Pro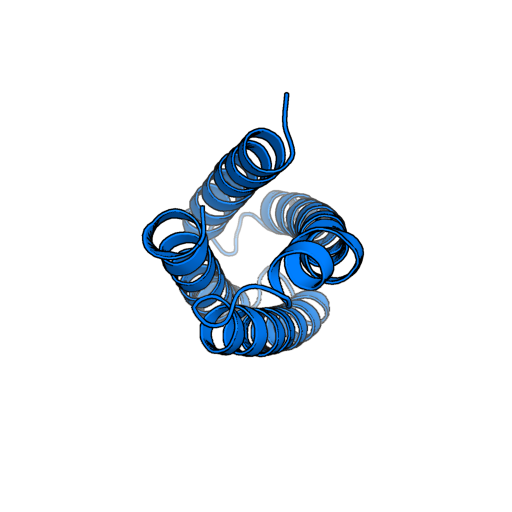tein AF-A0A951KFS7-F1 (afdb_monomer_lite)

Structure (mmCIF, N/CA/C/O backbone):
data_AF-A0A951KFS7-F1
#
_entry.id   AF-A0A951KFS7-F1
#
loop_
_atom_site.group_PDB
_atom_site.id
_atom_site.type_symbol
_atom_site.label_atom_id
_atom_site.label_alt_id
_atom_site.label_comp_id
_atom_site.label_asym_id
_atom_site.label_entity_id
_atom_site.label_seq_id
_atom_site.pdbx_PDB_ins_code
_atom_site.Cartn_x
_atom_site.Cartn_y
_atom_site.Cartn_z
_atom_site.occupancy
_atom_site.B_iso_or_equiv
_atom_site.auth_seq_id
_atom_site.auth_comp_id
_atom_site.auth_asym_id
_atom_site.auth_atom_id
_atom_site.pdbx_PDB_model_num
ATOM 1 N N . MET A 1 1 ? 5.555 2.513 22.671 1.00 75.31 1 MET A N 1
ATOM 2 C CA . MET A 1 1 ? 4.870 2.499 21.369 1.00 75.31 1 MET A CA 1
ATOM 3 C C . MET A 1 1 ? 3.472 1.955 21.608 1.00 75.31 1 MET A C 1
ATOM 5 O O . MET A 1 1 ? 3.363 0.971 22.332 1.00 75.31 1 MET A O 1
ATOM 9 N N . ASN A 1 2 ? 2.435 2.657 21.151 1.00 93.38 2 ASN A N 1
ATOM 10 C CA . ASN A 1 2 ? 1.045 2.177 21.176 1.00 93.38 2 ASN A CA 1
ATOM 11 C C . ASN A 1 2 ? 0.629 1.756 19.751 1.00 93.38 2 ASN A C 1
ATOM 13 O O . ASN A 1 2 ? 1.426 1.941 18.834 1.00 93.38 2 ASN A O 1
ATOM 17 N N . ALA 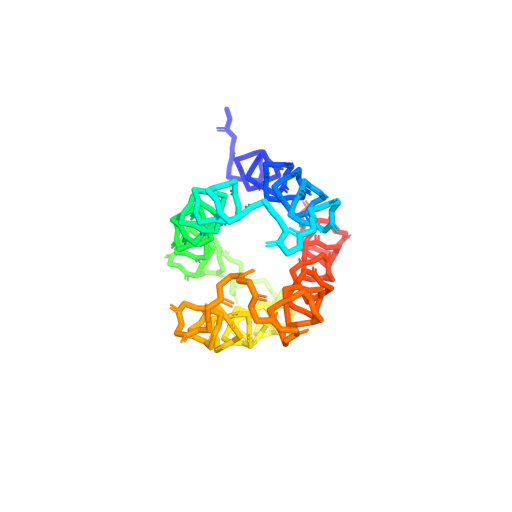A 1 3 ? -0.578 1.202 19.583 1.00 93.25 3 ALA A N 1
ATOM 18 C CA . ALA A 1 3 ? -1.064 0.718 18.285 1.00 93.25 3 ALA A CA 1
ATOM 19 C C . ALA A 1 3 ? -1.029 1.811 17.203 1.00 93.25 3 ALA A C 1
ATOM 21 O O . ALA A 1 3 ? -0.396 1.615 16.181 1.00 93.25 3 ALA A O 1
ATOM 22 N N . ILE A 1 4 ? -1.569 3.001 17.487 1.00 95.56 4 ILE A N 1
ATOM 23 C CA . ILE A 1 4 ? -1.581 4.130 16.537 1.00 95.56 4 ILE A CA 1
ATOM 24 C C . ILE A 1 4 ? -0.164 4.543 16.112 1.00 95.56 4 ILE A C 1
ATOM 26 O O . ILE A 1 4 ? 0.075 4.840 14.952 1.00 95.56 4 ILE A O 1
ATOM 30 N N . THR A 1 5 ? 0.799 4.565 17.041 1.00 97.62 5 THR A N 1
ATOM 31 C CA . THR A 1 5 ? 2.195 4.888 16.689 1.00 97.62 5 THR A CA 1
ATOM 32 C C . THR A 1 5 ? 2.787 3.826 15.766 1.00 97.62 5 THR A C 1
ATOM 34 O O . THR A 1 5 ? 3.541 4.173 14.872 1.00 97.62 5 THR A O 1
ATOM 37 N N . LEU A 1 6 ? 2.460 2.549 15.989 1.00 97.69 6 LEU A N 1
ATOM 38 C CA . LEU A 1 6 ? 2.915 1.458 15.132 1.00 97.69 6 LEU A CA 1
ATOM 39 C C . LEU A 1 6 ? 2.315 1.580 13.724 1.00 97.69 6 LEU A C 1
ATOM 41 O O . LEU A 1 6 ? 3.075 1.548 12.768 1.00 97.69 6 LEU A O 1
ATOM 45 N N . LEU A 1 7 ? 1.002 1.802 13.608 1.00 98.19 7 LEU A N 1
ATOM 46 C CA . LEU A 1 7 ? 0.323 1.929 12.312 1.00 98.19 7 LEU A CA 1
ATOM 47 C C . LEU A 1 7 ? 0.830 3.139 11.516 1.00 98.19 7 LEU A C 1
ATOM 49 O O . LEU A 1 7 ? 1.175 3.005 10.350 1.00 98.19 7 LEU A O 1
ATOM 53 N N . LYS A 1 8 ? 1.025 4.296 12.167 1.00 98.44 8 LYS A N 1
ATOM 54 C CA . LYS A 1 8 ? 1.643 5.468 11.514 1.00 98.44 8 LYS A CA 1
ATOM 55 C C . LYS A 1 8 ? 3.084 5.211 11.060 1.00 98.44 8 LYS A C 1
ATOM 57 O O . LYS A 1 8 ? 3.483 5.676 9.995 1.00 98.44 8 LYS A O 1
ATOM 62 N N . ASP A 1 9 ? 3.869 4.468 11.843 1.00 98.38 9 ASP A N 1
ATOM 63 C CA . ASP A 1 9 ? 5.227 4.084 11.439 1.00 98.38 9 ASP A CA 1
ATOM 64 C C . ASP A 1 9 ? 5.206 3.135 10.219 1.00 98.38 9 ASP A C 1
ATOM 66 O O . ASP A 1 9 ? 6.111 3.208 9.382 1.00 98.38 9 ASP A O 1
ATOM 70 N N . ASP A 1 10 ? 4.200 2.262 10.102 1.00 98.50 10 ASP A N 1
ATOM 71 C CA . ASP A 1 10 ? 4.000 1.396 8.934 1.00 98.50 10 ASP A CA 1
ATOM 72 C C . ASP A 1 10 ? 3.546 2.215 7.711 1.00 98.50 10 ASP A C 1
ATOM 74 O O . ASP A 1 10 ? 4.159 2.099 6.645 1.00 98.50 10 ASP A O 1
ATOM 78 N N . HIS A 1 11 ? 2.597 3.146 7.877 1.00 98.75 11 HIS A N 1
ATOM 79 C CA . HIS A 1 11 ? 2.176 4.093 6.834 1.00 98.75 11 HIS A CA 1
ATOM 80 C C . HIS A 1 11 ? 3.352 4.865 6.238 1.00 98.75 11 HIS A C 1
ATOM 82 O O . HIS A 1 11 ? 3.489 4.962 5.017 1.00 98.75 11 HIS A O 1
ATOM 88 N N . ASP A 1 12 ? 4.237 5.398 7.082 1.00 98.62 12 ASP A N 1
ATOM 89 C CA . ASP A 1 12 ? 5.418 6.137 6.632 1.00 98.62 12 ASP A CA 1
ATOM 90 C C . ASP A 1 12 ? 6.362 5.260 5.790 1.00 98.62 12 ASP A C 1
ATOM 92 O O . ASP A 1 12 ? 6.952 5.725 4.804 1.00 98.62 12 ASP A O 1
ATOM 96 N N . ARG A 1 13 ? 6.506 3.975 6.144 1.00 98.50 13 ARG A N 1
ATOM 97 C CA . ARG A 1 13 ? 7.305 3.019 5.358 1.00 98.50 13 ARG A CA 1
ATOM 98 C C . ARG A 1 13 ? 6.644 2.707 4.025 1.00 98.50 13 ARG A C 1
ATOM 100 O O . ARG A 1 13 ? 7.333 2.747 3.002 1.00 98.50 13 ARG A O 1
ATOM 107 N N . VAL A 1 14 ? 5.340 2.441 4.030 1.00 98.62 14 VAL A N 1
ATOM 108 C CA . VAL A 1 14 ? 4.551 2.155 2.826 1.00 98.62 14 VAL A CA 1
ATOM 109 C C . VAL A 1 14 ? 4.599 3.342 1.867 1.00 98.62 14 VAL A C 1
ATOM 111 O O . VAL A 1 14 ? 5.053 3.177 0.734 1.00 98.62 14 VAL A O 1
ATOM 114 N N . LYS A 1 15 ? 4.291 4.562 2.328 1.00 98.75 15 LYS A N 1
ATOM 115 C CA . LYS A 1 15 ? 4.386 5.801 1.528 1.00 98.75 15 LYS A CA 1
ATOM 116 C C . LYS A 1 15 ? 5.763 5.972 0.889 1.00 98.75 15 LYS A C 1
ATOM 118 O O . LYS A 1 15 ? 5.871 6.332 -0.284 1.00 98.75 15 LYS A O 1
ATOM 123 N N . LYS A 1 16 ? 6.838 5.673 1.627 1.00 98.62 16 LYS A N 1
ATOM 124 C CA . LYS A 1 16 ? 8.203 5.738 1.089 1.00 98.62 16 LYS A CA 1
ATOM 125 C C . LYS A 1 16 ? 8.438 4.717 -0.031 1.00 98.62 16 LYS A C 1
ATOM 127 O O . LYS A 1 16 ? 9.026 5.082 -1.048 1.00 98.62 16 LYS A O 1
ATOM 132 N N . MET A 1 17 ? 7.999 3.469 0.141 1.00 98.69 17 MET A N 1
ATOM 133 C CA . MET A 1 17 ? 8.114 2.435 -0.898 1.00 98.69 17 MET A CA 1
ATOM 134 C C . MET A 1 17 ? 7.266 2.773 -2.128 1.00 98.69 17 MET A C 1
ATOM 136 O O . MET A 1 17 ? 7.723 2.589 -3.254 1.00 98.69 17 MET A O 1
ATOM 140 N N . LEU A 1 18 ? 6.064 3.320 -1.934 1.00 98.69 18 LEU A N 1
ATOM 141 C CA . LEU A 1 18 ? 5.196 3.766 -3.023 1.00 98.69 18 LEU A CA 1
ATOM 142 C C . LEU A 1 18 ? 5.836 4.898 -3.835 1.00 98.69 18 LEU A C 1
ATOM 144 O O . LEU A 1 18 ? 5.841 4.842 -5.066 1.00 98.69 18 LEU A O 1
ATOM 148 N N . ALA A 1 19 ? 6.432 5.885 -3.162 1.00 98.50 19 ALA A N 1
ATOM 149 C CA . ALA A 1 19 ? 7.169 6.960 -3.822 1.00 98.50 19 ALA A CA 1
ATOM 150 C C . ALA A 1 19 ? 8.373 6.424 -4.617 1.00 98.50 19 ALA A C 1
ATOM 152 O O . ALA A 1 19 ? 8.546 6.779 -5.782 1.00 98.50 19 ALA A O 1
ATOM 153 N N . GLU A 1 20 ? 9.169 5.522 -4.030 1.00 98.25 20 GLU A N 1
ATOM 154 C CA . GLU A 1 20 ? 10.299 4.894 -4.728 1.00 98.25 20 GLU A CA 1
ATOM 155 C C . GLU A 1 20 ? 9.834 4.093 -5.955 1.00 98.25 20 GLU A C 1
ATOM 157 O O . GLU A 1 20 ? 10.432 4.203 -7.026 1.00 98.25 20 GLU A O 1
ATOM 162 N N . GLY A 1 21 ? 8.740 3.335 -5.828 1.00 97.81 21 GLY A N 1
ATOM 163 C CA . GLY A 1 21 ? 8.154 2.551 -6.913 1.00 97.81 21 GLY A CA 1
ATOM 164 C C . GLY A 1 21 ? 7.661 3.411 -8.079 1.00 97.81 21 GLY A C 1
ATOM 165 O O . GLY A 1 21 ? 7.930 3.078 -9.237 1.00 97.81 21 GLY A O 1
ATOM 166 N N . GLU A 1 22 ? 7.009 4.541 -7.795 1.00 97.12 22 GLU A N 1
ATOM 167 C CA . GLU A 1 22 ? 6.516 5.481 -8.814 1.00 97.12 22 GLU A CA 1
ATOM 168 C C . GLU A 1 22 ? 7.654 6.135 -9.616 1.00 97.12 22 GLU A C 1
ATOM 170 O O . GLU A 1 22 ? 7.515 6.353 -10.822 1.00 97.12 22 GLU A O 1
ATOM 175 N N . GLU A 1 23 ? 8.799 6.402 -8.983 1.00 97.31 23 GLU A N 1
ATOM 176 C CA . GLU A 1 23 ? 9.970 6.992 -9.646 1.00 97.31 23 GLU A CA 1
ATOM 177 C C . GLU A 1 23 ? 10.716 6.002 -10.564 1.00 97.31 23 GLU A C 1
ATOM 179 O O . GLU A 1 23 ? 11.561 6.404 -11.376 1.00 97.31 23 GLU A O 1
ATOM 184 N N . THR A 1 24 ? 10.422 4.701 -10.468 1.00 97.69 24 THR A N 1
ATOM 185 C CA . THR A 1 24 ? 11.079 3.684 -11.297 1.00 97.69 24 THR A CA 1
ATOM 186 C C . THR A 1 24 ? 10.634 3.719 -12.762 1.00 97.69 24 THR A C 1
ATOM 188 O O . THR A 1 24 ? 9.518 4.094 -13.116 1.00 97.69 24 THR A O 1
ATOM 191 N N . THR A 1 25 ? 11.489 3.200 -13.645 1.00 96.31 25 THR A N 1
ATOM 192 C CA . THR A 1 25 ? 11.169 2.971 -15.067 1.00 96.31 25 THR A CA 1
ATOM 193 C C . THR A 1 25 ? 11.153 1.478 -15.386 1.00 96.31 25 THR A C 1
ATOM 195 O O . THR A 1 25 ? 11.617 0.670 -14.584 1.00 96.31 25 THR A O 1
ATOM 198 N N . ASP A 1 26 ? 10.663 1.110 -16.569 1.00 94.44 26 ASP A N 1
ATOM 199 C CA . ASP A 1 26 ? 10.689 -0.261 -17.108 1.00 94.44 26 ASP A CA 1
ATOM 200 C C . ASP A 1 26 ? 12.093 -0.903 -17.108 1.00 94.44 26 ASP A C 1
ATOM 202 O O . ASP A 1 26 ? 12.232 -2.119 -17.045 1.00 94.44 26 ASP A O 1
ATOM 206 N N . ARG A 1 27 ? 13.160 -0.096 -17.092 1.00 96.75 27 ARG A N 1
ATOM 207 C CA . ARG A 1 27 ? 14.556 -0.560 -16.986 1.00 96.75 27 ARG A CA 1
ATOM 208 C C . ARG A 1 27 ? 14.963 -1.017 -15.586 1.00 96.75 27 ARG A C 1
ATOM 210 O O . ARG A 1 27 ? 16.047 -1.578 -15.429 1.00 96.75 27 ARG A O 1
ATOM 217 N N . ALA A 1 28 ? 14.155 -0.737 -14.568 1.00 97.38 28 ALA A N 1
ATOM 218 C CA . ALA A 1 28 ? 14.457 -1.009 -13.166 1.00 97.38 28 ALA A CA 1
ATOM 219 C C . ALA A 1 28 ? 13.871 -2.353 -12.693 1.00 97.38 28 ALA A C 1
ATOM 221 O O . ALA A 1 28 ? 13.427 -2.457 -11.554 1.00 97.38 28 ALA A O 1
ATOM 222 N N . GLU A 1 29 ? 13.884 -3.380 -13.550 1.00 98.00 29 GLU A N 1
ATOM 223 C CA . GLU A 1 29 ? 13.280 -4.704 -13.313 1.00 98.00 29 GLU A CA 1
ATOM 224 C C . GLU A 1 29 ? 13.616 -5.277 -11.927 1.00 98.00 29 GLU A C 1
ATOM 226 O O . GLU A 1 29 ? 12.724 -5.613 -11.148 1.00 98.00 29 GLU A O 1
ATOM 231 N N . LYS A 1 30 ? 14.909 -5.314 -11.576 1.00 98.25 30 LYS A N 1
ATOM 232 C CA . LYS A 1 30 ? 15.361 -5.824 -10.277 1.00 98.25 30 LYS A CA 1
ATOM 233 C C . LYS A 1 30 ? 14.792 -5.009 -9.110 1.00 98.25 30 LYS A C 1
ATOM 235 O O . LYS A 1 30 ? 14.270 -5.592 -8.166 1.00 98.25 30 LYS A O 1
ATOM 240 N N . THR A 1 31 ? 14.876 -3.681 -9.188 1.00 98.19 31 THR A N 1
ATOM 241 C CA . THR A 1 31 ? 14.373 -2.778 -8.144 1.00 98.19 31 THR A CA 1
ATOM 242 C C . THR A 1 31 ? 12.867 -2.922 -7.972 1.00 98.19 31 THR A C 1
ATOM 244 O O . THR A 1 31 ? 12.416 -3.088 -6.847 1.00 98.19 31 THR A O 1
ATOM 247 N N . ARG A 1 32 ? 12.090 -2.935 -9.065 1.00 98.44 32 ARG A N 1
ATOM 248 C CA . ARG A 1 32 ? 10.633 -3.136 -9.015 1.00 98.44 32 ARG A CA 1
ATOM 249 C C . ARG A 1 32 ? 10.265 -4.472 -8.385 1.00 98.44 32 ARG A C 1
ATOM 251 O O . ARG A 1 32 ? 9.373 -4.512 -7.550 1.00 98.44 32 ARG A O 1
ATOM 258 N N . THR A 1 33 ? 10.975 -5.538 -8.749 1.00 98.31 33 THR A N 1
ATOM 259 C CA . THR A 1 33 ? 10.734 -6.884 -8.209 1.00 98.31 33 THR A CA 1
ATOM 260 C C . THR A 1 33 ? 10.971 -6.932 -6.699 1.00 98.31 33 THR A C 1
ATOM 262 O O . THR A 1 33 ? 10.117 -7.404 -5.955 1.00 98.31 33 THR A O 1
ATOM 265 N N . GLU A 1 34 ? 12.120 -6.432 -6.236 1.00 98.44 34 GLU A N 1
ATOM 266 C CA . GLU A 1 34 ? 12.484 -6.440 -4.811 1.00 98.44 34 GLU A CA 1
ATOM 267 C C . GLU A 1 34 ? 11.577 -5.510 -3.985 1.00 98.44 34 GLU A C 1
ATOM 269 O O . GLU A 1 34 ? 11.116 -5.892 -2.907 1.00 98.44 34 GLU A O 1
ATOM 274 N N . LEU A 1 35 ? 11.276 -4.317 -4.511 1.00 98.56 35 LEU A N 1
ATOM 275 C CA . LEU A 1 35 ? 10.385 -3.345 -3.879 1.00 98.56 35 LEU A CA 1
ATOM 276 C C . LEU A 1 35 ? 8.968 -3.895 -3.751 1.00 98.56 35 LEU A C 1
ATOM 278 O O . LEU A 1 35 ? 8.405 -3.852 -2.663 1.00 98.56 35 LEU A O 1
ATOM 282 N N . PHE A 1 36 ? 8.403 -4.438 -4.831 1.00 98.50 36 PHE A N 1
ATOM 283 C CA . PHE A 1 36 ? 7.034 -4.948 -4.825 1.00 98.50 36 PHE A CA 1
ATOM 284 C C . PHE A 1 36 ? 6.874 -6.150 -3.889 1.00 98.50 36 PHE A C 1
ATOM 286 O O . PHE A 1 36 ? 5.902 -6.216 -3.143 1.00 98.50 36 PHE A O 1
ATOM 293 N N . ALA A 1 37 ? 7.855 -7.059 -3.860 1.00 98.50 37 ALA A N 1
ATOM 294 C CA . ALA A 1 37 ? 7.854 -8.176 -2.918 1.00 98.50 37 ALA A CA 1
ATOM 295 C C . ALA A 1 37 ? 7.857 -7.701 -1.454 1.00 98.50 37 ALA A C 1
ATOM 297 O O . ALA A 1 37 ? 7.139 -8.260 -0.630 1.00 98.50 37 ALA A O 1
ATOM 298 N N . THR A 1 38 ? 8.634 -6.656 -1.151 1.00 98.62 38 THR A N 1
ATOM 299 C CA . THR A 1 38 ? 8.712 -6.078 0.200 1.00 98.62 38 THR A CA 1
ATOM 300 C C . THR A 1 38 ? 7.420 -5.343 0.558 1.00 98.62 38 THR A C 1
ATOM 302 O O . THR A 1 38 ? 6.859 -5.582 1.620 1.00 98.62 38 THR A O 1
ATOM 305 N N . LEU A 1 39 ? 6.907 -4.503 -0.346 1.00 98.56 39 LEU A N 1
ATOM 306 C CA . LEU A 1 39 ? 5.647 -3.781 -0.164 1.00 98.56 39 LEU A CA 1
ATOM 307 C C . LEU A 1 39 ? 4.487 -4.743 0.113 1.00 98.56 39 LEU A C 1
ATOM 309 O O . LEU A 1 39 ? 3.722 -4.512 1.040 1.00 98.56 39 LEU A O 1
ATOM 313 N N . LYS A 1 40 ? 4.394 -5.844 -0.640 1.00 98.31 40 LYS A N 1
ATOM 314 C CA . LYS A 1 40 ? 3.372 -6.876 -0.437 1.00 98.31 40 LYS A CA 1
ATOM 315 C C . LYS A 1 40 ? 3.447 -7.526 0.946 1.00 98.31 40 LYS A C 1
ATOM 317 O O . LYS A 1 40 ? 2.415 -7.788 1.555 1.00 98.31 40 LYS A O 1
ATOM 322 N N . GLU A 1 41 ? 4.650 -7.822 1.435 1.00 98.38 41 GLU A N 1
ATOM 323 C CA . GLU A 1 41 ? 4.821 -8.395 2.775 1.00 98.38 41 GLU A CA 1
ATOM 324 C C . GLU A 1 41 ? 4.403 -7.406 3.870 1.00 98.38 41 GLU A C 1
ATOM 326 O O . GLU A 1 41 ? 3.704 -7.797 4.804 1.00 98.38 41 GLU A O 1
ATOM 331 N N . GLU A 1 42 ? 4.791 -6.136 3.740 1.00 98.38 42 GLU A N 1
ATOM 332 C CA . GLU A 1 42 ? 4.451 -5.089 4.709 1.00 98.38 42 GLU A CA 1
ATOM 333 C C . GLU A 1 42 ? 2.938 -4.814 4.730 1.00 98.38 42 GLU A C 1
ATOM 335 O O . GLU A 1 42 ? 2.359 -4.802 5.813 1.00 98.38 42 GLU A O 1
ATOM 340 N N . MET A 1 43 ? 2.281 -4.701 3.566 1.00 98.38 43 MET A N 1
ATOM 341 C CA . MET A 1 43 ? 0.821 -4.518 3.473 1.00 98.38 43 MET A CA 1
ATOM 342 C C . MET A 1 43 ? 0.059 -5.687 4.109 1.00 98.38 43 MET A C 1
ATOM 344 O O . MET A 1 43 ? -0.774 -5.467 4.979 1.00 98.38 43 MET A O 1
ATOM 348 N N . LEU A 1 44 ? 0.439 -6.937 3.808 1.00 98.00 44 LEU A N 1
ATOM 349 C CA . LEU A 1 44 ? -0.192 -8.120 4.411 1.00 98.00 44 LEU A CA 1
ATOM 350 C C . LEU A 1 44 ? -0.110 -8.124 5.948 1.00 98.00 44 LEU A C 1
ATOM 352 O O . LEU A 1 44 ? -0.997 -8.641 6.631 1.00 98.00 44 LEU A O 1
ATOM 356 N N . ILE A 1 45 ? 1.004 -7.648 6.509 1.00 98.12 45 ILE A 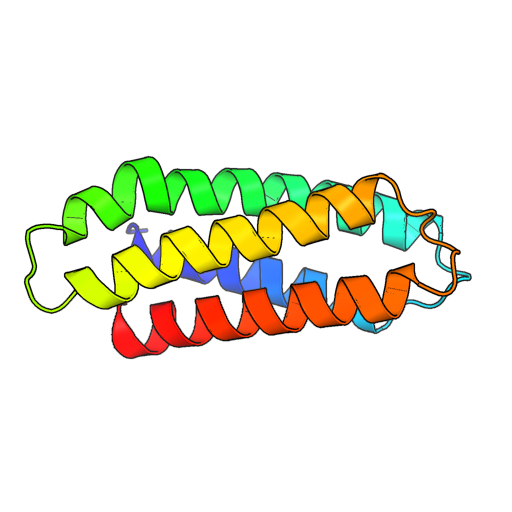N 1
ATOM 357 C CA . ILE A 1 45 ? 1.176 -7.561 7.962 1.00 98.12 45 ILE A CA 1
ATOM 358 C C . ILE A 1 45 ? 0.326 -6.420 8.521 1.00 98.12 45 ILE A C 1
ATOM 360 O O . ILE A 1 45 ? -0.335 -6.618 9.540 1.00 98.12 45 ILE A O 1
ATOM 364 N N . HIS A 1 46 ? 0.357 -5.265 7.863 1.00 98.56 46 HIS A N 1
ATOM 365 C CA . HIS A 1 46 ? -0.348 -4.052 8.250 1.00 98.56 46 HIS A CA 1
ATOM 366 C C . HIS A 1 46 ? -1.868 -4.259 8.291 1.00 98.56 46 HIS A C 1
ATOM 368 O O . HIS A 1 46 ? -2.459 -4.170 9.369 1.00 98.56 46 HIS A O 1
ATOM 374 N N . GLU A 1 47 ? -2.452 -4.722 7.185 1.00 98.31 47 GLU A N 1
ATOM 375 C CA . GLU A 1 47 ? -3.889 -4.996 7.059 1.00 98.31 47 GLU A CA 1
ATOM 376 C C . GLU A 1 47 ? -4.351 -6.000 8.123 1.00 98.31 47 GLU A C 1
ATOM 378 O O . GLU A 1 47 ? -5.367 -5.816 8.783 1.00 98.31 47 GLU A O 1
ATOM 383 N N . ARG A 1 48 ? -3.559 -7.047 8.404 1.00 98.19 48 ARG A N 1
ATOM 384 C CA . ARG A 1 48 ? -3.889 -8.000 9.479 1.00 98.19 48 ARG A CA 1
ATOM 385 C C . ARG A 1 48 ? -3.889 -7.370 10.861 1.00 98.19 48 ARG A C 1
ATOM 387 O O . ARG A 1 48 ? -4.686 -7.766 11.709 1.00 98.19 48 ARG A O 1
ATOM 394 N N . ILE A 1 49 ? -2.968 -6.452 11.141 1.00 97.94 49 ILE A N 1
ATOM 395 C CA . ILE A 1 49 ? -2.958 -5.751 12.428 1.00 97.94 49 ILE A CA 1
ATOM 396 C C . ILE A 1 49 ? -4.230 -4.910 12.553 1.00 97.94 49 ILE A C 1
ATOM 398 O O . ILE A 1 49 ? -4.845 -4.893 13.626 1.00 97.94 49 ILE A O 1
ATOM 402 N N . GLU A 1 50 ? -4.648 -4.259 11.477 1.00 97.94 50 GLU A N 1
ATOM 403 C CA . GLU A 1 50 ? -5.861 -3.453 11.467 1.00 97.94 50 GLU A CA 1
ATOM 404 C C . GLU A 1 50 ? -7.113 -4.305 11.611 1.00 97.94 50 GLU A C 1
ATOM 406 O O . GLU A 1 50 ? -7.838 -4.182 12.602 1.00 97.94 50 GLU A O 1
ATOM 411 N N . GLU A 1 51 ? -7.310 -5.249 10.705 1.00 97.81 51 GLU A N 1
ATOM 412 C CA . GLU A 1 51 ? -8.521 -6.054 10.604 1.00 97.81 51 GLU A CA 1
ATOM 413 C C . GLU A 1 51 ? -8.722 -7.013 11.781 1.00 97.81 51 GLU A C 1
ATOM 415 O O . GLU A 1 51 ? -9.840 -7.145 12.293 1.00 97.81 51 GLU A O 1
ATOM 420 N N . ASP A 1 52 ? -7.655 -7.672 12.251 1.00 97.19 52 ASP A N 1
ATOM 421 C CA . ASP A 1 52 ? -7.769 -8.680 13.311 1.00 97.19 52 ASP A CA 1
ATOM 422 C C . ASP A 1 52 ? -7.711 -8.068 14.718 1.00 97.19 52 ASP A C 1
ATOM 424 O O . ASP A 1 52 ? -8.166 -8.696 15.684 1.00 97.19 52 ASP A O 1
ATOM 428 N N . ILE A 1 53 ? -7.126 -6.872 14.876 1.00 95.12 53 ILE A N 1
ATOM 429 C CA . ILE A 1 53 ? -6.816 -6.306 16.201 1.00 95.12 53 ILE A CA 1
ATOM 430 C C . ILE A 1 53 ? -7.380 -4.896 16.374 1.00 95.12 53 ILE A C 1
ATOM 432 O O . ILE A 1 53 ? -8.099 -4.640 17.353 1.00 95.12 53 ILE A O 1
ATOM 436 N N . PHE A 1 54 ? -7.056 -3.971 15.472 1.00 95.50 54 PHE A N 1
ATOM 437 C CA . PHE A 1 54 ? -7.389 -2.558 15.651 1.00 95.50 54 PHE A CA 1
ATOM 438 C C . PHE A 1 54 ? -8.875 -2.265 15.397 1.00 95.50 54 PHE A C 1
ATOM 440 O O . PHE A 1 54 ? -9.577 -1.835 16.317 1.00 95.50 54 PHE A O 1
ATOM 447 N N . TYR A 1 55 ? -9.391 -2.587 14.212 1.00 95.69 55 TYR A N 1
ATOM 448 C CA . TYR A 1 55 ? -10.787 -2.395 13.816 1.00 95.69 55 TYR A CA 1
ATOM 449 C C . TYR A 1 55 ? -11.788 -3.062 14.773 1.00 95.69 55 TYR A C 1
ATOM 451 O O . TYR A 1 55 ? -12.754 -2.403 15.176 1.00 95.69 55 TYR A O 1
ATOM 459 N N . PRO A 1 56 ? -11.576 -4.303 15.267 1.00 93.56 56 PRO A N 1
ATOM 460 C CA . PRO A 1 56 ? -12.451 -4.894 16.279 1.00 93.56 56 PRO A CA 1
ATOM 461 C C . PRO A 1 56 ? -12.517 -4.084 17.575 1.00 93.56 56 PRO A C 1
ATOM 463 O O . PRO A 1 56 ? -13.568 -4.036 18.215 1.00 93.56 56 PRO A O 1
ATOM 466 N N . SER A 1 57 ? -11.417 -3.424 17.951 1.00 91.81 57 SER A N 1
ATOM 467 C CA . SER A 1 57 ? -11.360 -2.559 19.134 1.00 91.81 57 SER A CA 1
ATOM 468 C C . SER A 1 57 ? -12.121 -1.242 18.931 1.00 91.81 57 SER A C 1
ATOM 470 O O . SER A 1 57 ? -12.567 -0.641 19.908 1.00 91.81 57 SER A O 1
ATOM 472 N N . LEU A 1 58 ? -12.306 -0.808 17.680 1.00 89.69 58 LEU A N 1
ATOM 473 C CA . LEU A 1 58 ? -13.058 0.396 17.316 1.00 89.69 58 LEU A CA 1
ATOM 474 C C . LEU A 1 58 ? -14.542 0.141 17.041 1.00 89.69 58 LEU A C 1
ATOM 476 O O . LEU A 1 58 ? -15.341 1.070 17.123 1.00 89.69 58 LEU A O 1
ATOM 480 N N . LYS A 1 59 ? -14.938 -1.110 16.795 1.00 74.94 59 LYS A N 1
ATOM 481 C CA . LYS A 1 59 ? -16.316 -1.495 16.446 1.00 74.94 59 LYS A CA 1
ATOM 482 C C . LYS A 1 59 ? -17.378 -1.088 17.476 1.00 74.94 59 LYS A C 1
ATOM 484 O O . LYS A 1 59 ? -18.546 -0.928 17.135 1.00 74.94 59 LYS A O 1
ATOM 489 N N . GLU A 1 60 ? -17.000 -0.917 18.743 1.00 76.62 60 GLU A N 1
ATOM 490 C CA . GLU A 1 60 ? -17.915 -0.439 19.792 1.00 76.62 60 GLU A CA 1
ATOM 491 C C . GLU A 1 60 ? -18.125 1.089 19.768 1.00 76.62 60 GLU A C 1
ATOM 493 O O . GLU A 1 60 ? -19.000 1.603 20.471 1.00 76.62 60 GLU A O 1
ATOM 498 N N . HIS A 1 61 ? -17.350 1.828 18.967 1.00 85.12 61 HIS A N 1
ATOM 499 C CA . HIS A 1 61 ? -17.461 3.272 18.806 1.00 85.12 61 HIS A CA 1
ATOM 500 C C . HIS A 1 61 ? -18.370 3.623 17.615 1.00 85.12 61 HIS A C 1
ATOM 502 O O . HIS A 1 61 ? -17.955 3.483 16.469 1.00 85.12 61 HIS A O 1
ATOM 508 N N . PRO A 1 62 ? -19.569 4.203 17.840 1.00 80.12 62 PRO A N 1
ATOM 509 C CA . PRO A 1 62 ? -20.539 4.472 16.768 1.00 80.12 62 PRO A CA 1
ATOM 510 C C . PRO A 1 62 ? -20.072 5.460 15.693 1.00 80.12 62 PRO A C 1
ATOM 512 O O . PRO A 1 62 ? -20.738 5.628 14.685 1.00 80.12 62 PRO A O 1
ATOM 515 N N . LYS A 1 63 ? -18.979 6.187 15.947 1.00 83.44 63 LYS A N 1
ATOM 516 C CA . LYS A 1 63 ? -18.389 7.128 14.988 1.00 83.44 63 LYS A CA 1
ATOM 517 C C . LYS A 1 63 ? -17.353 6.477 14.074 1.00 83.44 63 LYS A C 1
ATOM 519 O O . LYS A 1 63 ? -16.948 7.119 13.121 1.00 83.44 63 LYS A O 1
ATOM 524 N N . ALA A 1 64 ? -16.910 5.266 14.409 1.00 86.12 64 ALA A N 1
ATOM 525 C CA . ALA A 1 64 ? -15.887 4.538 13.674 1.00 86.12 64 ALA A CA 1
ATOM 526 C C . ALA A 1 64 ? -16.481 3.437 12.780 1.00 86.12 64 ALA A C 1
ATOM 528 O O . ALA A 1 64 ? -15.746 2.836 12.016 1.00 86.12 64 ALA A O 1
ATOM 529 N N . GLU A 1 65 ? -17.787 3.146 12.879 1.00 88.75 65 GLU A N 1
ATOM 530 C CA . GLU A 1 65 ? -18.414 2.039 12.141 1.00 88.75 65 GLU A CA 1
ATOM 531 C C . GLU A 1 65 ? -18.267 2.200 10.624 1.00 88.75 65 GLU A C 1
ATOM 533 O O . GLU A 1 65 ? -17.784 1.278 9.978 1.00 88.75 65 GLU A O 1
ATOM 538 N N . ASP A 1 66 ? -18.628 3.366 10.080 1.00 91.75 66 ASP A N 1
ATOM 539 C CA . ASP A 1 66 ? -18.585 3.607 8.634 1.00 91.75 66 ASP A CA 1
ATOM 540 C C . ASP A 1 66 ? -17.144 3.544 8.096 1.00 91.75 66 ASP A C 1
ATOM 542 O O . ASP A 1 66 ? -16.879 2.764 7.190 1.00 91.75 66 ASP A O 1
ATOM 546 N N . ILE A 1 67 ? -16.205 4.270 8.718 1.00 92.94 67 ILE A N 1
ATOM 547 C CA . ILE A 1 67 ? -14.796 4.315 8.285 1.00 92.94 67 ILE A CA 1
ATOM 548 C C . ILE A 1 67 ? -14.078 2.965 8.427 1.00 92.94 67 ILE A C 1
ATOM 550 O O . ILE A 1 67 ? -13.243 2.615 7.606 1.00 92.94 67 ILE A O 1
ATOM 554 N N . VAL A 1 68 ? -14.426 2.153 9.432 1.00 94.94 68 VAL A N 1
ATOM 555 C CA . VAL A 1 68 ? -13.885 0.790 9.550 1.00 94.94 68 VAL A CA 1
ATOM 556 C C . VAL A 1 68 ? -14.412 -0.104 8.427 1.00 94.94 68 VAL A C 1
ATOM 558 O O . VAL A 1 68 ? -13.660 -0.905 7.883 1.00 94.94 68 VAL A O 1
ATOM 561 N N . LEU A 1 69 ? -15.705 -0.011 8.094 1.00 95.00 69 LEU A N 1
ATOM 562 C CA . LEU A 1 69 ? -16.285 -0.795 6.998 1.00 95.00 69 LEU A CA 1
ATOM 563 C C . LEU A 1 69 ? -15.724 -0.375 5.637 1.00 95.00 69 LEU A C 1
ATOM 565 O O . LEU A 1 69 ? -15.529 -1.240 4.789 1.00 95.00 69 LEU A O 1
ATOM 569 N N . GLU A 1 70 ? -15.471 0.918 5.445 1.00 96.12 70 GLU A N 1
ATOM 570 C CA . GLU A 1 70 ? -14.793 1.451 4.263 1.00 96.12 70 GLU A CA 1
ATOM 571 C C . GLU A 1 70 ? -13.358 0.923 4.167 1.00 96.12 70 GLU A C 1
ATOM 573 O O . GLU A 1 70 ? -13.029 0.316 3.151 1.00 96.12 70 GLU A O 1
ATOM 578 N N . GLY A 1 71 ? -12.577 0.984 5.254 1.00 97.06 71 GLY A N 1
ATOM 579 C CA . GLY A 1 71 ? -11.208 0.454 5.295 1.00 97.06 71 GLY A CA 1
ATOM 580 C C . GLY A 1 71 ? -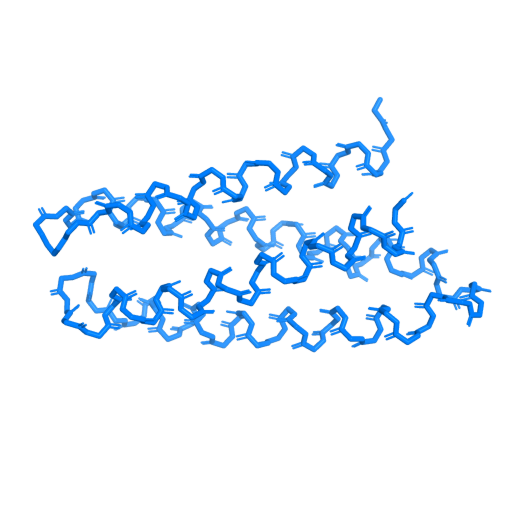11.094 -1.017 4.869 1.00 97.06 71 GLY A C 1
ATOM 581 O O . GLY A 1 71 ? -10.231 -1.359 4.067 1.00 97.06 71 GLY A O 1
ATOM 582 N N . PHE A 1 72 ? -12.024 -1.887 5.293 1.00 97.94 72 PHE A N 1
ATOM 583 C CA . PHE A 1 72 ? -12.073 -3.283 4.815 1.00 97.94 72 PHE A CA 1
ATOM 584 C C . PHE A 1 72 ? -12.255 -3.402 3.289 1.00 97.94 72 PHE A C 1
ATOM 586 O O . PHE A 1 72 ? -11.680 -4.289 2.656 1.00 97.94 72 PHE A O 1
ATOM 593 N N . GLU A 1 73 ? -13.094 -2.558 2.687 1.00 98.44 73 GLU A N 1
ATOM 594 C CA . GLU A 1 73 ? -13.327 -2.592 1.239 1.00 98.44 73 GLU A CA 1
ATOM 595 C C . GLU A 1 73 ? -12.164 -1.952 0.467 1.00 98.44 73 GLU A C 1
ATOM 597 O O . GLU A 1 73 ? -11.830 -2.416 -0.626 1.00 98.44 73 GLU A O 1
ATOM 602 N N . GLU A 1 74 ? -11.509 -0.939 1.034 1.00 98.38 74 GLU A N 1
ATOM 603 C CA . GLU A 1 74 ? -10.287 -0.355 0.477 1.00 98.38 74 GLU A CA 1
ATOM 604 C C . GLU A 1 74 ? -9.128 -1.359 0.470 1.00 98.38 74 GLU A C 1
ATOM 606 O O . GLU A 1 74 ? -8.487 -1.524 -0.573 1.00 98.38 74 GLU A O 1
ATOM 611 N N . HIS A 1 75 ? -8.918 -2.102 1.565 1.00 98.69 75 HIS A N 1
ATOM 612 C CA . HIS A 1 75 ? -7.960 -3.214 1.615 1.00 98.69 75 HIS A CA 1
ATOM 613 C C . HIS A 1 75 ? -8.238 -4.236 0.518 1.00 98.69 75 HIS A C 1
ATOM 615 O O .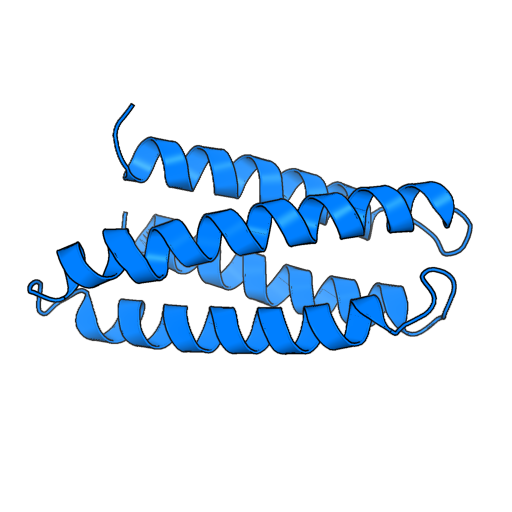 HIS A 1 75 ? -7.355 -4.553 -0.274 1.00 98.69 75 HIS A O 1
ATOM 621 N N . HIS A 1 76 ? -9.489 -4.685 0.389 1.00 98.69 76 HIS A N 1
ATOM 622 C CA . HIS A 1 76 ? -9.874 -5.634 -0.653 1.00 98.69 76 HIS A CA 1
ATOM 623 C C . HIS A 1 76 ? -9.572 -5.115 -2.072 1.00 98.69 76 HIS A C 1
ATOM 625 O O . HIS A 1 76 ? -9.079 -5.866 -2.915 1.00 98.69 76 HIS A O 1
ATOM 631 N N . VAL A 1 77 ? -9.820 -3.831 -2.356 1.00 98.62 77 VAL A N 1
ATOM 632 C CA . VAL A 1 77 ? -9.471 -3.231 -3.655 1.00 98.62 77 VAL A CA 1
ATOM 633 C C . VAL A 1 77 ? -7.956 -3.216 -3.877 1.00 98.62 77 VAL A C 1
ATOM 635 O O . VAL A 1 77 ? -7.499 -3.541 -4.979 1.00 98.62 77 VAL A O 1
ATOM 638 N N . VAL A 1 78 ? -7.172 -2.851 -2.860 1.00 98.62 78 VAL A N 1
ATOM 639 C CA . VAL A 1 78 ? -5.703 -2.858 -2.931 1.00 98.62 78 VAL A CA 1
ATOM 640 C C . VAL A 1 78 ? -5.173 -4.275 -3.156 1.00 98.62 78 VAL A C 1
ATOM 642 O O . VAL A 1 78 ? -4.332 -4.464 -4.041 1.00 98.62 78 VAL A O 1
ATOM 645 N N . ASP A 1 79 ? -5.714 -5.264 -2.448 1.00 98.62 79 ASP A N 1
ATOM 646 C CA . ASP A 1 79 ? -5.384 -6.684 -2.573 1.00 98.62 79 ASP A CA 1
ATOM 647 C C . ASP A 1 79 ? -5.609 -7.214 -3.994 1.00 98.62 79 ASP A C 1
ATOM 649 O O . ASP A 1 79 ? -4.734 -7.873 -4.569 1.00 98.62 79 ASP A O 1
ATOM 653 N N . GLU A 1 80 ? -6.752 -6.889 -4.606 1.00 98.75 80 GLU A N 1
ATOM 654 C CA . GLU A 1 80 ? -7.055 -7.289 -5.984 1.00 98.75 80 GLU A CA 1
ATOM 655 C C . GLU A 1 80 ? -6.039 -6.689 -6.970 1.00 98.75 80 GLU A C 1
ATOM 657 O O . GLU A 1 80 ? -5.478 -7.401 -7.812 1.00 98.75 80 GLU A O 1
ATOM 662 N N . ILE A 1 81 ? -5.717 -5.395 -6.838 1.00 98.56 81 ILE A N 1
ATOM 663 C CA . ILE A 1 81 ? -4.723 -4.742 -7.705 1.00 98.56 81 ILE A CA 1
ATOM 664 C C . ILE A 1 81 ? -3.322 -5.326 -7.469 1.00 98.56 81 ILE A C 1
ATOM 666 O O . ILE A 1 81 ? -2.553 -5.507 -8.423 1.00 98.56 81 ILE A O 1
ATOM 670 N N . MET A 1 82 ? -2.977 -5.649 -6.223 1.00 98.31 82 MET A N 1
ATOM 671 C CA . MET A 1 82 ? -1.699 -6.262 -5.872 1.00 98.31 82 MET A CA 1
ATOM 672 C C . MET A 1 82 ? -1.582 -7.682 -6.444 1.00 98.31 82 MET A C 1
ATOM 674 O O . MET A 1 82 ? -0.534 -8.040 -6.989 1.00 98.31 82 MET A O 1
ATOM 678 N N . GLY A 1 83 ? -2.659 -8.468 -6.419 1.00 98.38 83 GLY A N 1
ATOM 679 C CA . GLY A 1 83 ? -2.726 -9.772 -7.083 1.00 98.38 83 GLY A CA 1
ATOM 680 C C . GLY A 1 83 ? -2.531 -9.671 -8.600 1.00 98.38 83 GLY A C 1
ATOM 681 O O . GLY A 1 83 ? -1.793 -10.459 -9.202 1.00 98.38 83 GLY A O 1
ATOM 682 N N . GLU A 1 84 ? -3.115 -8.654 -9.235 1.00 98.50 84 GLU A N 1
ATOM 683 C CA . GLU A 1 84 ? -2.874 -8.374 -10.652 1.00 98.50 84 GLU A CA 1
ATOM 684 C C . GLU A 1 84 ? -1.411 -7.972 -10.923 1.00 98.50 84 GLU A C 1
ATOM 686 O O . GLU A 1 84 ? -0.805 -8.472 -11.877 1.00 98.50 84 GLU A O 1
ATOM 691 N N . LEU A 1 85 ? -0.816 -7.111 -10.087 1.00 98.31 85 LEU A N 1
ATOM 692 C CA . LEU A 1 85 ? 0.593 -6.699 -10.195 1.00 98.31 85 LEU A CA 1
ATOM 693 C C . LEU A 1 85 ? 1.564 -7.871 -10.025 1.00 98.31 85 LEU A C 1
ATOM 695 O O . LEU A 1 85 ? 2.559 -7.925 -10.743 1.00 98.31 85 LEU A O 1
ATOM 699 N N . GLU A 1 86 ? 1.270 -8.826 -9.142 1.00 97.44 86 GLU A N 1
ATOM 700 C CA . GLU A 1 86 ? 2.101 -10.019 -8.924 1.00 97.44 86 GLU A CA 1
ATOM 701 C C . GLU A 1 86 ? 2.222 -10.895 -10.176 1.00 97.44 86 GLU A C 1
ATOM 703 O O . GLU A 1 86 ? 3.243 -11.550 -10.393 1.00 97.44 86 GLU A O 1
ATOM 708 N N . THR A 1 87 ? 1.186 -10.901 -11.015 1.00 97.50 87 THR A N 1
ATOM 709 C CA . THR A 1 87 ? 1.167 -11.676 -12.265 1.00 97.50 87 THR A CA 1
ATOM 710 C C . THR A 1 87 ? 1.561 -10.858 -13.496 1.00 97.50 87 THR A C 1
ATOM 712 O O . THR A 1 87 ? 1.743 -11.425 -14.576 1.00 97.50 87 THR A O 1
ATOM 715 N N . THR A 1 88 ? 1.728 -9.543 -13.341 1.00 98.00 88 THR A N 1
ATOM 716 C CA . THR A 1 88 ? 2.157 -8.627 -14.401 1.00 98.00 88 THR A CA 1
ATOM 717 C C . THR A 1 88 ? 3.683 -8.541 -14.409 1.00 98.00 88 THR A C 1
ATOM 719 O O . THR A 1 88 ? 4.296 -8.267 -13.381 1.00 98.00 88 THR A O 1
ATOM 722 N N . ASP A 1 89 ? 4.317 -8.738 -15.568 1.00 97.94 89 ASP A N 1
ATOM 723 C CA . ASP A 1 89 ? 5.764 -8.534 -15.697 1.00 97.94 89 ASP A CA 1
ATOM 724 C C . ASP A 1 89 ? 6.116 -7.086 -15.312 1.00 97.94 89 ASP A C 1
ATOM 726 O O . ASP A 1 89 ? 5.502 -6.137 -15.796 1.00 97.94 89 ASP A O 1
ATOM 730 N N . VAL A 1 90 ? 7.104 -6.896 -14.435 1.00 97.94 90 VAL A N 1
ATOM 731 C CA . VAL A 1 90 ? 7.484 -5.566 -13.923 1.00 97.94 90 VAL A CA 1
ATOM 732 C C . VAL A 1 90 ? 8.010 -4.615 -15.007 1.00 97.94 90 VAL A C 1
ATOM 734 O O . VAL A 1 90 ? 8.129 -3.408 -14.768 1.00 97.94 90 VAL A O 1
ATOM 737 N N . THR A 1 91 ? 8.344 -5.143 -16.186 1.00 97.56 91 THR A N 1
ATOM 738 C CA . THR A 1 91 ? 8.761 -4.388 -17.376 1.00 97.56 91 THR A CA 1
ATOM 739 C C . THR A 1 91 ? 7.617 -4.138 -18.365 1.00 97.56 91 THR A C 1
ATOM 741 O O . THR A 1 91 ? 7.803 -3.385 -19.322 1.00 97.56 91 THR A O 1
ATOM 744 N N . ASP A 1 92 ? 6.434 -4.718 -18.132 1.00 98.25 92 ASP A N 1
ATOM 745 C CA . ASP A 1 92 ? 5.242 -4.498 -18.950 1.00 98.25 92 ASP A CA 1
ATOM 746 C C . ASP A 1 92 ? 4.766 -3.039 -18.848 1.00 98.25 92 ASP A C 1
ATOM 748 O O . ASP A 1 92 ? 4.813 -2.406 -17.786 1.00 98.25 92 ASP A O 1
ATOM 752 N N . GLU A 1 93 ? 4.269 -2.495 -19.962 1.00 97.38 93 GLU A N 1
ATOM 753 C CA . GLU A 1 93 ? 3.766 -1.119 -20.026 1.00 97.38 93 GLU A CA 1
ATOM 754 C C . GLU A 1 93 ? 2.574 -0.868 -19.088 1.00 97.38 93 GLU A C 1
ATOM 756 O O . GLU A 1 93 ? 2.337 0.274 -18.685 1.00 97.38 93 GLU A O 1
ATOM 761 N N . GLN A 1 94 ? 1.846 -1.921 -18.704 1.00 97.50 94 GLN A N 1
ATOM 762 C CA . GLN A 1 94 ? 0.717 -1.863 -17.780 1.00 97.50 94 GLN A CA 1
ATOM 763 C C . GLN A 1 94 ? 1.136 -1.854 -16.307 1.00 97.50 94 GLN A C 1
ATOM 765 O O . GLN A 1 94 ? 0.335 -1.442 -15.466 1.00 97.50 94 GLN A O 1
ATOM 770 N N . TRP A 1 95 ? 2.366 -2.259 -15.970 1.00 98.44 95 TRP A N 1
ATOM 771 C CA . TRP A 1 95 ? 2.790 -2.369 -14.572 1.00 98.44 95 TRP A CA 1
ATOM 772 C C . TRP A 1 95 ? 2.788 -1.008 -13.870 1.00 98.44 95 TRP A C 1
ATOM 774 O O . TRP A 1 95 ? 2.154 -0.840 -12.834 1.00 98.44 95 TRP A O 1
ATOM 784 N N . SER A 1 96 ? 3.429 0.004 -14.464 1.00 98.19 96 SER A N 1
ATOM 785 C CA . SER A 1 96 ? 3.497 1.358 -13.892 1.00 98.19 96 SER A CA 1
ATOM 786 C C . SER A 1 96 ? 2.138 2.032 -13.680 1.00 98.19 96 SER A C 1
ATOM 788 O O . SER A 1 96 ? 1.910 2.529 -12.578 1.00 98.19 96 SER A O 1
ATOM 790 N N . PRO A 1 97 ? 1.225 2.090 -14.670 1.00 98.25 97 PRO A N 1
ATOM 791 C CA . PRO A 1 97 ? -0.089 2.679 -14.438 1.00 98.25 97 PRO A CA 1
ATOM 792 C C . PRO A 1 97 ? -0.896 1.894 -13.397 1.00 98.25 97 PRO A C 1
ATOM 794 O O . PRO A 1 97 ? -1.587 2.517 -12.599 1.00 98.25 97 PRO A O 1
ATOM 797 N N . LYS A 1 98 ? -0.775 0.561 -13.343 1.00 98.56 98 LYS A N 1
ATOM 798 C CA . LYS A 1 98 ? -1.444 -0.258 -12.322 1.00 98.56 98 LYS A CA 1
ATOM 799 C C . LYS A 1 98 ? -0.881 0.001 -10.918 1.00 98.56 98 LYS A C 1
ATOM 801 O O . LYS A 1 98 ? -1.652 0.239 -9.995 1.00 98.56 98 LYS A O 1
ATOM 806 N N . PHE A 1 99 ? 0.445 0.054 -10.776 1.00 98.69 99 PHE A N 1
ATOM 807 C CA . PHE A 1 99 ? 1.120 0.420 -9.527 1.00 98.69 99 PHE A CA 1
ATOM 808 C C . PHE A 1 99 ? 0.696 1.808 -9.046 1.00 98.69 99 PHE A C 1
ATOM 810 O O . PHE A 1 99 ? 0.449 2.003 -7.861 1.00 98.69 99 PHE A O 1
ATOM 817 N N . LYS A 1 100 ? 0.553 2.766 -9.968 1.00 98.62 100 LYS A N 1
ATOM 818 C CA . LYS A 1 100 ? 0.061 4.105 -9.644 1.00 98.62 100 LYS A CA 1
ATOM 819 C C . LYS A 1 100 ? -1.374 4.092 -9.104 1.00 98.62 100 LYS A C 1
ATOM 821 O O . LYS A 1 100 ? -1.634 4.764 -8.117 1.00 98.62 100 LYS A O 1
ATOM 826 N N . VAL A 1 101 ? -2.284 3.326 -9.709 1.00 98.56 101 VAL A N 1
ATOM 827 C CA . VAL A 1 101 ? -3.665 3.205 -9.202 1.00 98.56 101 VAL A CA 1
ATOM 828 C C . VAL A 1 101 ? -3.687 2.558 -7.815 1.00 98.56 101 VAL A C 1
ATOM 830 O O . VAL A 1 101 ? -4.374 3.056 -6.930 1.00 98.56 101 VAL A O 1
ATOM 833 N N . MET A 1 102 ? -2.904 1.497 -7.594 1.00 98.69 102 MET A N 1
ATOM 834 C CA . MET A 1 102 ? -2.748 0.889 -6.264 1.00 98.69 102 MET A CA 1
ATOM 835 C C . MET A 1 102 ? -2.252 1.918 -5.240 1.00 98.69 102 MET A C 1
ATOM 837 O O . MET A 1 102 ? -2.848 2.066 -4.179 1.00 98.69 102 MET A O 1
ATOM 841 N N . LYS A 1 103 ? -1.198 2.668 -5.588 1.00 98.69 103 LYS A N 1
ATOM 842 C CA . LYS A 1 103 ? -0.642 3.743 -4.760 1.00 98.69 103 LYS A CA 1
ATOM 843 C C . LYS A 1 103 ? -1.707 4.768 -4.368 1.00 98.69 103 LYS A C 1
ATOM 845 O O . LYS A 1 103 ? -1.787 5.107 -3.198 1.00 98.69 103 LYS A O 1
ATOM 850 N N . GLU A 1 104 ? -2.498 5.252 -5.324 1.00 98.75 104 GLU A N 1
ATOM 851 C CA . GLU A 1 104 ? -3.537 6.259 -5.067 1.00 98.75 104 GLU A CA 1
ATOM 852 C C . GLU A 1 104 ? -4.609 5.747 -4.086 1.00 98.75 104 GLU A C 1
ATOM 854 O O . GLU A 1 104 ? -5.045 6.513 -3.234 1.00 98.75 104 GLU A O 1
ATOM 859 N N . ASN A 1 105 ? -4.987 4.462 -4.155 1.00 98.69 105 ASN A N 1
ATOM 860 C CA . ASN A 1 105 ? -5.921 3.860 -3.191 1.00 98.69 105 ASN A CA 1
ATOM 861 C C . ASN A 1 105 ? -5.287 3.729 -1.798 1.00 98.69 105 ASN A C 1
ATOM 863 O O . ASN A 1 105 ? -5.910 4.106 -0.815 1.00 98.69 105 ASN A O 1
ATOM 867 N N . ILE A 1 106 ? -4.031 3.274 -1.711 1.00 98.75 106 ILE A N 1
ATOM 868 C CA . ILE A 1 106 ? -3.322 3.164 -0.425 1.00 98.75 106 ILE A CA 1
ATOM 869 C C . ILE A 1 106 ? -3.134 4.544 0.224 1.00 98.75 106 ILE A C 1
ATOM 871 O O . ILE A 1 106 ? -3.326 4.701 1.424 1.00 98.75 106 ILE A O 1
ATOM 875 N N . GLU A 1 107 ? -2.742 5.563 -0.546 1.00 98.62 107 GLU A N 1
ATOM 876 C CA . GLU A 1 107 ? -2.564 6.917 -0.009 1.00 98.62 107 GLU A CA 1
ATOM 877 C C . GLU A 1 107 ? -3.888 7.512 0.481 1.00 98.62 107 GLU A C 1
ATOM 879 O O . GLU A 1 107 ? -3.889 8.164 1.523 1.00 98.62 107 GLU A O 1
ATOM 884 N N . HIS A 1 108 ? -4.993 7.260 -0.227 1.00 98.31 108 HIS A N 1
ATOM 885 C CA . HIS A 1 108 ? -6.322 7.690 0.198 1.00 98.31 108 HIS A CA 1
ATOM 886 C C . HIS A 1 108 ? -6.739 7.033 1.515 1.00 98.31 108 HIS A C 1
ATOM 888 O O . HIS A 1 108 ? -7.033 7.756 2.464 1.00 98.31 108 HIS A O 1
ATOM 894 N N . HIS A 1 109 ? -6.647 5.705 1.592 1.00 98.06 109 HIS A N 1
ATOM 895 C CA . HIS A 1 109 ?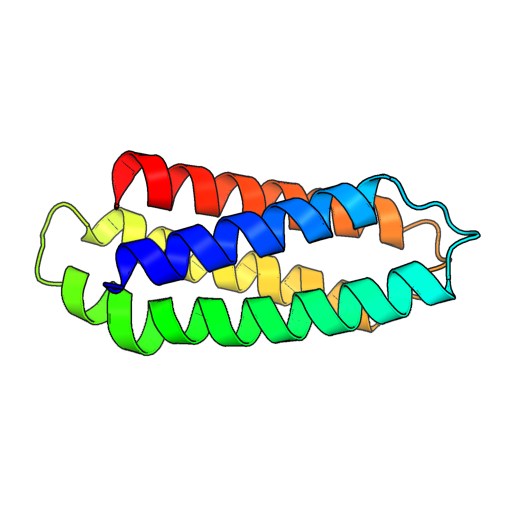 -6.931 4.932 2.799 1.00 98.06 109 HIS A CA 1
ATOM 896 C C . HIS A 1 109 ? -6.170 5.482 4.015 1.00 98.06 109 HIS A C 1
ATOM 898 O O . HIS A 1 109 ? -6.747 5.846 5.040 1.00 98.06 109 HIS A O 1
ATOM 904 N N . ILE A 1 110 ? -4.854 5.670 3.862 1.00 98.50 110 ILE A N 1
ATOM 905 C CA . ILE A 1 110 ? -4.014 6.209 4.932 1.00 98.50 110 ILE A CA 1
ATOM 906 C C . ILE A 1 110 ? -4.450 7.629 5.352 1.00 98.50 110 ILE A C 1
ATOM 908 O O . ILE A 1 110 ? -4.364 7.984 6.532 1.00 98.50 110 ILE A O 1
ATOM 912 N N . GLU A 1 111 ? -4.852 8.484 4.407 1.00 98.00 111 GLU A N 1
ATOM 913 C CA . GLU A 1 111 ? -5.334 9.834 4.724 1.00 98.00 111 GLU A CA 1
ATOM 914 C C . GLU A 1 111 ? -6.603 9.803 5.586 1.00 98.00 111 GLU A C 1
ATOM 916 O O . GLU A 1 111 ? -6.708 10.597 6.530 1.00 98.00 111 GLU A O 1
ATOM 921 N N . GLU A 1 112 ? -7.530 8.890 5.301 1.00 96.38 112 GLU A N 1
ATOM 922 C CA . GLU A 1 112 ? -8.760 8.720 6.078 1.00 96.38 112 GLU A CA 1
ATOM 923 C C . GLU A 1 112 ? -8.465 8.189 7.478 1.00 96.38 112 GLU A C 1
ATOM 925 O O . GLU A 1 112 ? -8.903 8.774 8.477 1.00 96.38 112 GLU A O 1
ATOM 930 N N . GLU A 1 113 ? -7.644 7.148 7.584 1.00 96.06 113 GLU A N 1
ATOM 931 C CA . GLU A 1 113 ? -7.276 6.590 8.879 1.00 96.06 113 GLU A CA 1
ATOM 932 C C . GLU A 1 113 ? -6.546 7.606 9.762 1.00 96.06 113 GLU A C 1
ATOM 934 O O . GLU A 1 113 ? -6.936 7.853 10.907 1.00 96.06 113 GLU A O 1
ATOM 939 N N . GLU A 1 114 ? -5.504 8.256 9.238 1.00 96.75 114 GLU A N 1
ATOM 940 C CA . GLU A 1 114 ? -4.717 9.202 10.025 1.00 96.75 114 GLU A CA 1
ATOM 941 C C . GLU A 1 114 ? -5.456 10.509 10.342 1.00 96.75 114 GLU A C 1
ATOM 943 O O . GLU A 1 114 ? -5.078 11.197 11.301 1.00 96.75 114 GLU A O 1
ATOM 948 N N . GLY A 1 115 ? -6.436 10.886 9.517 1.00 95.00 115 GLY A N 1
ATOM 949 C CA . GLY A 1 115 ? -7.176 12.141 9.624 1.00 95.00 115 GLY A CA 1
ATOM 950 C C . GLY A 1 115 ? -8.474 12.036 10.422 1.00 95.00 115 GLY A C 1
ATOM 951 O O . GLY A 1 115 ? -8.802 12.954 11.184 1.00 95.00 115 GLY A O 1
ATOM 952 N N . GLU A 1 116 ? -9.209 10.941 10.252 1.00 89.62 116 GLU A N 1
ATOM 953 C CA . GLU A 1 116 ? -10.556 10.763 10.797 1.00 89.62 116 GLU A CA 1
ATOM 954 C C . GLU A 1 116 ? -10.626 9.682 11.886 1.00 89.62 116 GLU A C 1
ATOM 956 O O . GLU A 1 116 ? -11.454 9.801 12.799 1.00 89.62 116 GLU A O 1
ATOM 961 N N . MET A 1 117 ? -9.742 8.674 11.847 1.00 90.25 117 MET A N 1
ATOM 962 C CA . MET A 1 117 ? -9.752 7.544 12.786 1.00 90.25 117 MET A CA 1
ATOM 963 C C . MET A 1 117 ? -8.738 7.673 13.943 1.00 90.25 117 MET A C 1
ATOM 965 O O . MET A 1 117 ? -9.098 7.386 15.091 1.00 90.25 117 MET A O 1
ATOM 969 N N . PHE A 1 118 ? -7.489 8.074 13.666 1.00 90.56 118 PHE A N 1
ATOM 970 C CA . PHE A 1 118 ? -6.350 8.048 14.610 1.00 90.56 118 PHE A CA 1
ATOM 971 C C . PHE A 1 118 ? -6.201 9.329 15.450 1.00 90.56 118 PHE A C 1
ATOM 973 O O . PHE A 1 118 ? -6.022 9.205 16.689 1.00 90.56 118 PHE A O 1
#

Foldseek 3Di:
DDLVVVLVVLLVVLLVLLVVLLPDALVPQVSNVVSLVVSVVSLVVNVCCCPVPNLVVCCVPPQCPVLSVVLVVLSVVLVVLSVVLVPDRCNDPVNNVSSVVSSVSSVVNVCCCVPPPD

Secondary structure (DSSP, 8-state):
--HHHHHHHHHHHHHHHHHHHHH--TT-HHHHHHHHHHHHHHHHHHHHHIIIIIHHHHTT-TTTHHHHHHHHHHHHHHHHHHHHHHHS-TTSTTHHHHHHHHHHHHHHHHHHIIIII-

Radius of gyration: 14.89 Å; chains: 1; bounding box: 36×24×41 Å

Sequence (118 aa):
MNAITLLKDDHDRVKKMLAEGEETTDRAEKTRTELFATLKEEMLIHERIEEDIFYPSLKEHPKAEDIVLEGFEEHHVVDEIMGELETTDVTDEQWSPKFKVMKENIEHHIEEEEGEMF

pLDDT: mean 96.24, std 4.68, range [74.94, 98.75]